Protein AF-V4A6K9-F1 (afdb_monomer)

InterPro domains:
  IPR012340 Nucleic acid-binding, OB-fold [G3DSA:2.40.50.140] (1-80)
  IPR029146 CST complex subunit Ten1, animal and plant type [PF15490] (8-77)
  IPR029146 CST complex subunit Ten1, animal and plant type [PTHR33905] (2-77)

Nearest PDB structures (foldseek):
  4yxw-assembly1_H  TM=5.005E-01  e=4.729E+00  Bos taurus
  8s0a-assembly1_3  TM=2.984E-01  e=9.673E+00  Homo sapiens

Radius of gyration: 15.14 Å; Cα contacts (8 Å, |Δi|>4): 99; chains: 1; bounding box: 28×37×42 Å

Solvent-accessible surface area (backbone atoms only — not comparable to full-atom values): 5088 Å² total; per-residue (Å²): 109,49,75,50,65,43,90,87,78,71,49,72,45,43,31,42,35,83,72,48,63,89,67,95,83,56,89,93,59,44,71,50,74,45,63,48,80,48,63,56,88,95,56,91,66,54,30,33,44,31,66,42,75,41,82,44,72,88,59,59,62,70,60,50,53,51,52,53,50,53,52,55,51,54,62,66,70,51,73,85,126

Sequence (81 aa):
TAVLVDPKSNKSLLINTRLVEPFSAKLGSLFQFIGELDAPTGSLDVSLVARVVRCVDGLDMTLYHQAIHAQRQYLKEEPSL

Secondary structure (DSSP, 8-state):
-EEEE-TTT--EEEEE-TTT-S----TT--EEEEEEEE--TT-S--EEEEEEEEE-TT--HHHHHHHHHHHHHHHHHS---

Mean predicted aligned error: 5.08 Å

Foldseek 3Di:
DDWDADPPPRDIAAEACVQVPPDDDDPPFDKDFDADWDDPPPDPRIHGHGPDMDGPHPDPVVVVVVVVVVVVVVVVPDDDD

Organism: Lottia gigantea (NCBI:txid225164)

Structure (mmCIF, N/CA/C/O backbone):
data_AF-V4A6K9-F1
#
_entry.id   AF-V4A6K9-F1
#
loop_
_atom_site.group_PDB
_atom_site.id
_atom_site.type_symbol
_atom_site.label_atom_id
_atom_site.label_alt_id
_atom_site.label_comp_id
_atom_site.label_asym_id
_atom_site.label_entity_id
_atom_site.label_seq_id
_atom_site.pdbx_PDB_ins_code
_atom_site.Cartn_x
_atom_site.Cartn_y
_atom_site.Cartn_z
_atom_site.occupancy
_atom_site.B_iso_or_equiv
_atom_site.auth_seq_id
_atom_site.auth_comp_id
_atom_site.auth_asym_id
_atom_site.auth_atom_id
_atom_site.pdbx_PDB_model_num
ATOM 1 N N . THR A 1 1 ? 10.121 6.148 -10.278 1.00 89.00 1 THR A N 1
ATOM 2 C CA . THR A 1 1 ? 8.842 6.756 -9.846 1.00 89.00 1 THR A CA 1
ATOM 3 C C . THR A 1 1 ? 7.693 5.891 -10.305 1.00 89.00 1 THR A C 1
ATOM 5 O O . THR A 1 1 ? 7.745 5.394 -11.423 1.00 89.00 1 THR A O 1
ATOM 8 N N . ALA A 1 2 ? 6.667 5.720 -9.475 1.00 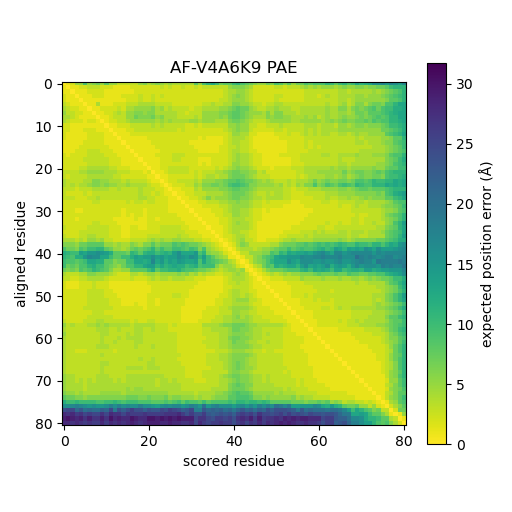93.81 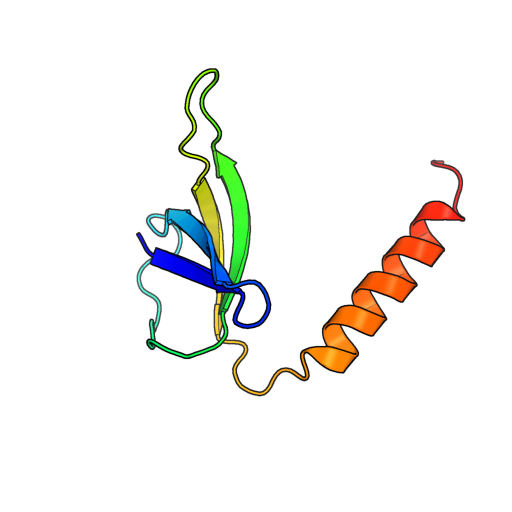2 ALA A N 1
ATOM 9 C CA . ALA A 1 2 ? 5.427 5.021 -9.812 1.00 93.81 2 ALA A CA 1
ATOM 10 C C . ALA A 1 2 ? 4.206 5.878 -9.437 1.00 93.81 2 ALA A C 1
ATOM 12 O O . ALA A 1 2 ? 4.327 6.823 -8.659 1.00 93.81 2 ALA A O 1
ATOM 13 N N . VAL A 1 3 ? 3.034 5.541 -9.977 1.00 95.12 3 VAL A N 1
ATOM 14 C CA . VAL A 1 3 ? 1.754 6.151 -9.593 1.00 95.12 3 VAL A CA 1
ATOM 15 C C . VAL A 1 3 ? 0.847 5.045 -9.080 1.00 95.12 3 VAL A C 1
ATOM 17 O O . VAL A 1 3 ? 0.557 4.095 -9.807 1.00 95.12 3 VAL A O 1
ATOM 20 N N . LEU A 1 4 ? 0.420 5.159 -7.825 1.00 94.50 4 LEU A N 1
ATOM 21 C CA . LEU A 1 4 ? -0.571 4.260 -7.248 1.00 94.50 4 LEU A CA 1
ATOM 22 C C . LEU A 1 4 ? -1.953 4.877 -7.447 1.00 94.50 4 LEU A C 1
ATOM 24 O O . LEU A 1 4 ? -2.149 6.041 -7.107 1.00 94.50 4 LEU A O 1
ATOM 28 N N 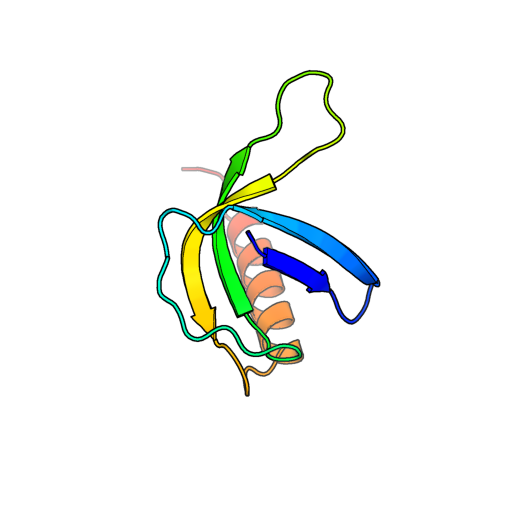. VAL A 1 5 ? -2.896 4.108 -7.988 1.00 94.75 5 VAL A N 1
ATOM 29 C CA . VAL A 1 5 ? -4.284 4.540 -8.191 1.00 94.75 5 VAL A CA 1
ATOM 30 C C . VAL A 1 5 ? -5.187 3.658 -7.344 1.00 94.75 5 VAL A C 1
ATOM 32 O O . VAL A 1 5 ? -5.112 2.434 -7.431 1.00 94.75 5 VAL A O 1
ATOM 35 N N . ASP A 1 6 ? -6.040 4.270 -6.526 1.00 90.94 6 ASP A N 1
ATOM 36 C CA . ASP A 1 6 ? -7.106 3.538 -5.850 1.00 90.94 6 ASP A CA 1
ATOM 37 C C . ASP A 1 6 ? -8.197 3.179 -6.874 1.00 90.94 6 ASP A C 1
ATOM 39 O O . ASP A 1 6 ? -8.844 4.086 -7.410 1.00 90.94 6 ASP A O 1
ATOM 43 N N . PRO A 1 7 ? -8.455 1.882 -7.134 1.00 85.69 7 PRO A N 1
ATOM 44 C CA . PRO A 1 7 ? -9.429 1.460 -8.135 1.00 85.69 7 PRO A CA 1
ATOM 45 C C . PRO A 1 7 ? -10.868 1.873 -7.799 1.00 85.69 7 PRO A C 1
ATOM 47 O O . PRO A 1 7 ? -11.708 1.895 -8.695 1.00 85.69 7 PRO A O 1
ATOM 50 N N . LYS A 1 8 ? -11.184 2.189 -6.533 1.00 86.44 8 LYS A N 1
ATOM 51 C CA . LYS A 1 8 ? -12.541 2.592 -6.131 1.00 86.44 8 LYS A CA 1
ATOM 52 C C . LYS A 1 8 ? -12.789 4.086 -6.305 1.00 86.44 8 LYS A C 1
ATOM 54 O O . LYS A 1 8 ? -13.843 4.469 -6.800 1.00 86.44 8 LYS A O 1
ATOM 59 N N . SER A 1 9 ? -11.855 4.928 -5.863 1.00 90.81 9 SER A N 1
ATOM 60 C CA . SER A 1 9 ? -12.027 6.387 -5.895 1.00 90.81 9 SER A CA 1
ATOM 61 C C . SER A 1 9 ? -11.384 7.071 -7.100 1.00 90.81 9 SER A C 1
ATOM 63 O O . SER A 1 9 ? -11.607 8.265 -7.301 1.00 90.81 9 SER A O 1
ATOM 65 N N . ASN A 1 10 ? -10.576 6.345 -7.879 1.00 90.94 10 ASN A N 1
ATOM 66 C CA . ASN A 1 10 ? -9.746 6.873 -8.963 1.00 90.94 10 ASN A CA 1
ATOM 67 C C . ASN A 1 10 ? -8.790 8.000 -8.518 1.00 90.94 10 ASN A C 1
ATOM 69 O O . ASN A 1 10 ? -8.293 8.773 -9.336 1.00 90.94 10 ASN A O 1
ATOM 73 N N . LYS A 1 11 ? -8.532 8.112 -7.209 1.00 91.81 11 LYS A N 1
ATOM 74 C CA . LYS A 1 11 ? -7.513 9.008 -6.663 1.00 91.81 11 LYS A CA 1
ATOM 75 C C . LYS A 1 11 ? -6.141 8.383 -6.852 1.00 91.81 11 LYS A C 1
ATOM 77 O O . LYS A 1 11 ? -5.980 7.170 -6.712 1.00 91.81 11 LYS A O 1
ATOM 82 N N . SER A 1 12 ? -5.153 9.224 -7.121 1.00 93.62 12 SER A N 1
ATOM 83 C CA . SER A 1 12 ? -3.776 8.803 -7.353 1.00 93.62 12 SER A CA 1
ATOM 84 C C . SER A 1 12 ? -2.813 9.399 -6.334 1.00 93.62 12 SER A C 1
ATOM 86 O O . SER A 1 12 ? -3.021 10.514 -5.858 1.00 93.62 12 SER A O 1
ATOM 88 N N . LEU A 1 13 ? -1.726 8.682 -6.062 1.00 93.38 13 LEU A N 1
ATOM 89 C CA . LEU A 1 13 ? -0.598 9.147 -5.260 1.00 93.38 13 LEU A CA 1
ATOM 90 C C . LEU A 1 13 ? 0.713 8.894 -6.010 1.00 93.38 13 LEU A C 1
ATOM 92 O O . LEU A 1 13 ? 0.938 7.797 -6.532 1.00 93.38 13 LEU A O 1
ATOM 96 N N . LEU A 1 14 ? 1.582 9.905 -6.045 1.00 95.75 14 LEU A N 1
ATOM 97 C CA . LEU A 1 14 ? 2.922 9.780 -6.606 1.00 95.75 14 LEU A CA 1
ATOM 98 C C . LEU A 1 14 ? 3.830 9.028 -5.630 1.00 95.75 14 LEU A C 1
ATOM 100 O O . LEU A 1 14 ? 3.881 9.350 -4.445 1.00 95.75 14 LEU A O 1
ATOM 104 N N . ILE A 1 15 ? 4.578 8.051 -6.135 1.00 96.69 15 ILE A N 1
ATOM 105 C CA . ILE A 1 15 ? 5.494 7.232 -5.343 1.00 96.69 15 ILE A CA 1
ATOM 106 C C . ILE A 1 15 ? 6.922 7.429 -5.855 1.00 96.69 15 ILE A C 1
ATOM 108 O O . ILE A 1 15 ? 7.257 7.079 -6.994 1.00 96.69 15 ILE A O 1
ATOM 112 N N . ASN A 1 16 ? 7.792 7.953 -4.999 1.00 96.56 16 ASN A N 1
ATOM 113 C CA . ASN A 1 16 ? 9.228 7.949 -5.223 1.00 96.56 16 ASN A CA 1
ATOM 114 C C . ASN A 1 16 ? 9.784 6.564 -4.857 1.00 96.56 16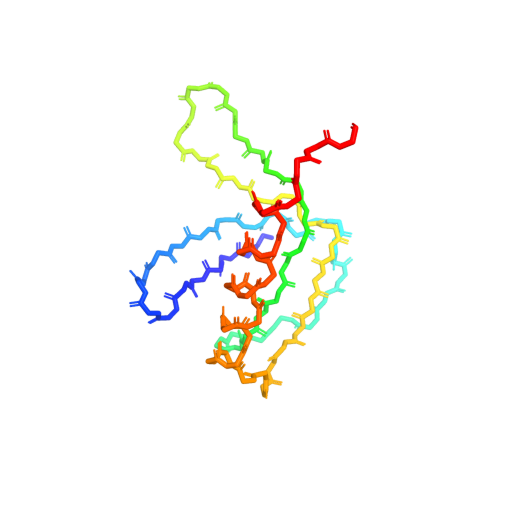 ASN A C 1
ATOM 116 O O . ASN A 1 16 ? 9.812 6.168 -3.694 1.00 96.56 16 ASN A O 1
ATOM 120 N N . THR A 1 17 ? 10.218 5.825 -5.876 1.00 97.44 17 THR A N 1
ATOM 121 C CA . THR A 1 17 ? 10.658 4.425 -5.779 1.00 97.44 17 THR A CA 1
ATOM 122 C C . THR A 1 17 ? 12.173 4.255 -5.688 1.00 97.44 17 THR A C 1
ATOM 124 O O . THR A 1 17 ? 12.647 3.126 -5.621 1.00 97.44 17 THR A O 1
ATOM 127 N N . ARG A 1 18 ? 12.949 5.348 -5.648 1.00 97.19 18 ARG A N 1
ATOM 128 C CA . ARG A 1 18 ? 14.419 5.320 -5.771 1.00 97.19 18 ARG A CA 1
ATOM 129 C C . ARG A 1 18 ? 15.114 4.406 -4.754 1.00 97.19 18 ARG A C 1
ATOM 131 O O . ARG A 1 18 ? 16.189 3.894 -5.035 1.00 97.19 18 ARG A O 1
ATOM 138 N N . LEU A 1 19 ? 14.527 4.229 -3.571 1.00 97.50 19 LEU A N 1
ATOM 139 C CA . LEU A 1 19 ? 15.114 3.444 -2.478 1.00 97.50 19 LEU A CA 1
ATOM 140 C C . LEU A 1 19 ? 14.659 1.978 -2.450 1.00 97.50 19 LEU A C 1
ATOM 142 O O . LEU A 1 19 ? 15.169 1.206 -1.645 1.00 97.50 19 LEU A O 1
ATOM 146 N N . VAL A 1 20 ? 13.698 1.603 -3.296 1.00 97.00 20 VAL A N 1
ATOM 147 C CA . VAL A 1 20 ? 13.119 0.248 -3.356 1.00 97.00 20 VAL A CA 1
ATOM 148 C C . VAL A 1 20 ? 13.308 -0.410 -4.723 1.00 97.00 20 VAL A C 1
ATOM 150 O O . VAL A 1 20 ? 12.766 -1.480 -4.985 1.00 97.00 20 VAL A O 1
ATOM 153 N N . GLU A 1 21 ? 14.055 0.240 -5.612 1.00 95.56 21 GLU A N 1
ATOM 154 C CA . GLU A 1 21 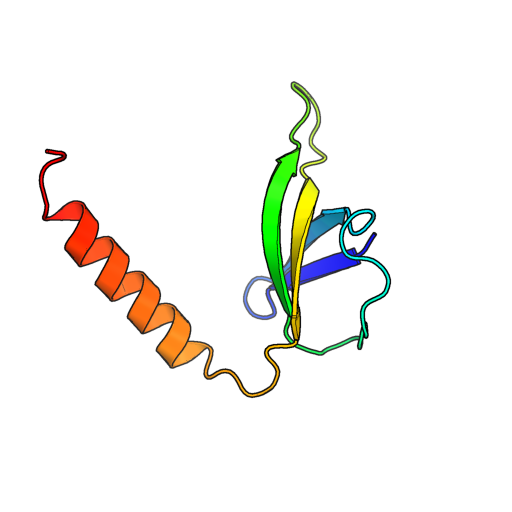? 14.451 -0.313 -6.900 1.00 95.56 21 GLU A CA 1
ATOM 155 C C . GLU A 1 21 ? 15.675 -1.240 -6.754 1.00 95.56 21 GLU A C 1
ATOM 157 O O . GLU A 1 21 ? 16.565 -0.960 -5.949 1.00 95.56 21 GLU A O 1
ATOM 162 N N . PRO A 1 22 ? 15.763 -2.317 -7.558 1.00 95.06 22 PRO A N 1
ATOM 163 C CA . PRO A 1 22 ? 14.749 -2.789 -8.499 1.00 95.06 22 PRO A CA 1
ATOM 164 C C . PRO A 1 22 ? 13.625 -3.565 -7.792 1.00 95.06 22 PRO A C 1
ATOM 166 O O . PRO A 1 22 ? 13.860 -4.302 -6.839 1.00 95.06 22 PRO A O 1
ATOM 169 N N . PHE A 1 23 ? 12.405 -3.474 -8.318 1.00 93.62 23 PHE A N 1
ATOM 170 C CA . PHE A 1 23 ? 11.300 -4.353 -7.930 1.00 93.62 23 PHE A CA 1
ATOM 171 C C . PHE A 1 23 ? 10.499 -4.768 -9.165 1.00 93.62 23 PHE A C 1
ATOM 173 O O . PHE A 1 23 ? 10.507 -4.082 -10.189 1.00 93.62 23 PHE A O 1
ATOM 180 N N . SER A 1 24 ? 9.810 -5.909 -9.087 1.00 92.25 24 SER A N 1
ATOM 181 C CA . SER A 1 24 ? 8.961 -6.384 -10.183 1.00 92.25 24 SER A CA 1
ATOM 182 C C . SER A 1 24 ? 7.678 -5.554 -10.237 1.00 92.25 24 SER A C 1
ATOM 184 O O . SER A 1 24 ? 6.720 -5.813 -9.511 1.00 92.25 24 SER A O 1
ATOM 186 N N . ALA A 1 25 ? 7.687 -4.512 -11.066 1.00 89.06 25 ALA A N 1
ATOM 187 C CA . ALA A 1 25 ? 6.535 -3.655 -11.298 1.00 89.06 25 ALA A CA 1
ATOM 188 C C . ALA A 1 25 ? 5.659 -4.243 -12.413 1.00 89.06 25 ALA A C 1
ATOM 190 O O . ALA A 1 25 ? 6.084 -4.332 -13.565 1.00 89.06 25 ALA A O 1
ATOM 191 N N . LYS A 1 26 ? 4.421 -4.619 -12.079 1.00 93.62 26 LYS A N 1
ATOM 192 C CA . LYS A 1 26 ? 3.417 -5.084 -13.042 1.00 93.62 26 LYS A CA 1
ATOM 193 C C . LYS A 1 26 ? 2.230 -4.127 -13.041 1.00 93.62 26 LYS A C 1
ATOM 195 O O . LYS A 1 26 ? 1.581 -3.937 -12.018 1.00 93.62 26 LYS A O 1
ATOM 200 N N . LEU A 1 27 ? 1.951 -3.507 -14.186 1.00 91.75 27 LEU A N 1
ATOM 201 C CA . LEU A 1 27 ? 0.790 -2.628 -14.329 1.00 91.75 27 LEU A CA 1
ATOM 202 C C . LEU A 1 27 ? -0.505 -3.407 -14.067 1.00 91.75 27 LEU A C 1
ATOM 204 O O . LEU A 1 27 ? -0.658 -4.541 -14.520 1.00 91.75 27 LEU A O 1
ATOM 208 N N . GLY A 1 28 ? -1.425 -2.786 -13.330 1.00 91.38 28 GLY A N 1
ATOM 209 C CA . GLY A 1 28 ? -2.701 -3.389 -12.942 1.00 91.38 28 GLY A CA 1
ATOM 210 C C . GLY A 1 28 ? -2.636 -4.331 -11.734 1.00 91.38 28 GLY A C 1
ATOM 211 O O . GLY A 1 28 ? -3.691 -4.718 -11.241 1.00 91.38 28 GLY A O 1
ATOM 212 N N . SER A 1 29 ? -1.445 -4.673 -11.233 1.00 94.56 29 SER A N 1
ATOM 213 C CA . SER A 1 29 ? -1.305 -5.406 -9.970 1.00 94.56 29 SER A CA 1
ATOM 214 C C . SER A 1 29 ? -1.531 -4.495 -8.761 1.00 94.56 29 SER A C 1
ATOM 216 O O . SER A 1 29 ? -1.292 -3.284 -8.809 1.00 94.56 29 SER A O 1
ATOM 218 N N . LEU A 1 30 ? -1.966 -5.089 -7.653 1.00 94.50 30 LEU A N 1
ATOM 219 C CA . LEU A 1 30 ? -2.107 -4.416 -6.370 1.00 94.50 30 LEU A CA 1
ATOM 220 C C . LEU A 1 30 ? -0.750 -4.348 -5.672 1.00 94.50 30 LEU A C 1
ATOM 222 O O . LEU A 1 30 ? -0.073 -5.359 -5.483 1.00 94.50 30 LEU A O 1
ATOM 226 N N . PHE A 1 31 ? -0.369 -3.147 -5.241 1.00 95.81 31 PHE A N 1
ATOM 227 C CA . PHE A 1 31 ? 0.866 -2.915 -4.500 1.00 95.81 31 PHE A CA 1
ATOM 228 C C . PHE A 1 31 ? 0.596 -2.225 -3.172 1.00 95.81 31 PHE A C 1
ATOM 230 O O . PHE A 1 31 ? -0.253 -1.341 -3.067 1.00 95.81 31 PHE A O 1
ATOM 237 N N . GLN A 1 32 ? 1.390 -2.590 -2.169 1.00 95.31 32 GLN A N 1
ATOM 238 C CA . GLN A 1 32 ? 1.505 -1.849 -0.925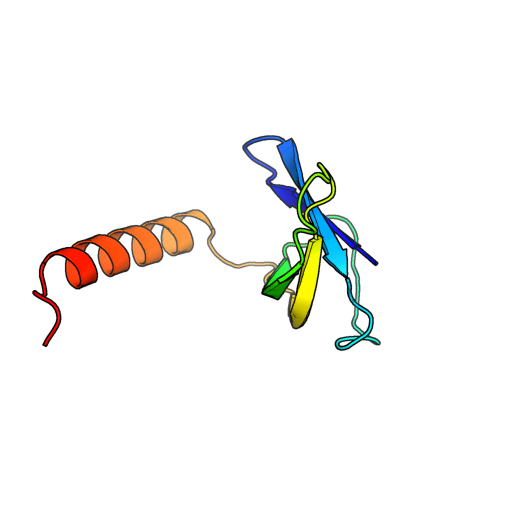 1.00 95.31 32 GLN A CA 1
ATOM 239 C C . GLN A 1 32 ? 2.876 -1.182 -0.859 1.00 95.31 32 GLN A C 1
ATOM 241 O O . GLN A 1 32 ? 3.907 -1.852 -0.951 1.00 95.31 32 GLN A O 1
ATOM 246 N N . PHE A 1 33 ? 2.866 0.130 -0.640 1.00 96.69 33 PHE A N 1
ATOM 247 C CA . PHE A 1 33 ? 4.052 0.919 -0.338 1.00 96.69 33 PHE A CA 1
ATOM 248 C C . PHE A 1 33 ? 3.991 1.412 1.108 1.00 96.69 33 PHE A C 1
ATOM 250 O O . PHE A 1 33 ? 2.925 1.796 1.589 1.00 96.69 33 PHE A O 1
ATOM 257 N N . ILE A 1 34 ? 5.132 1.401 1.796 1.00 97.25 34 ILE A N 1
ATOM 258 C CA . ILE A 1 34 ? 5.305 2.012 3.121 1.00 97.25 34 ILE A CA 1
ATOM 259 C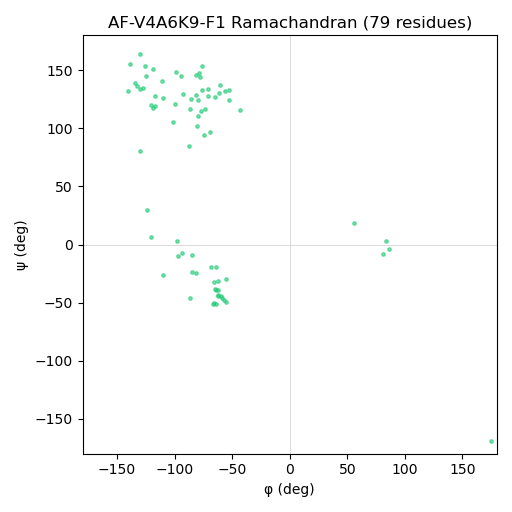 C . ILE A 1 34 ? 6.519 2.931 3.043 1.00 97.25 34 ILE A C 1
ATOM 261 O O . ILE A 1 34 ? 7.549 2.556 2.475 1.00 97.25 34 ILE A O 1
ATOM 265 N N . GLY A 1 35 ? 6.389 4.134 3.590 1.00 96.88 35 GLY A N 1
ATOM 266 C CA . GLY A 1 35 ? 7.419 5.157 3.523 1.00 96.88 35 GLY A CA 1
ATOM 267 C C . GLY A 1 35 ? 6.956 6.480 4.112 1.00 96.88 35 GLY A C 1
ATOM 268 O O . GLY A 1 35 ? 5.907 6.551 4.756 1.00 96.88 35 GLY A O 1
ATOM 269 N N . GLU A 1 36 ? 7.745 7.519 3.882 1.00 96.50 36 GLU A N 1
ATOM 270 C CA . GLU A 1 36 ? 7.484 8.863 4.387 1.00 96.50 36 GLU A CA 1
ATOM 271 C C . GLU A 1 36 ? 6.742 9.717 3.349 1.00 96.50 36 GLU A C 1
ATOM 273 O O . GLU A 1 36 ? 6.982 9.588 2.148 1.00 96.50 36 GLU A O 1
ATOM 278 N N . LEU A 1 37 ? 5.844 10.602 3.797 1.00 94.62 37 LEU A N 1
ATOM 279 C CA . LEU A 1 37 ? 5.257 11.617 2.919 1.00 94.62 37 LEU A CA 1
ATOM 280 C C . LEU A 1 37 ? 6.237 12.779 2.755 1.00 94.62 37 LEU A C 1
ATOM 282 O O . LEU A 1 37 ? 6.644 13.397 3.736 1.00 94.62 37 LEU A O 1
ATOM 286 N N . ASP A 1 38 ? 6.568 13.081 1.508 1.00 93.19 38 ASP A N 1
ATOM 287 C CA . ASP A 1 38 ? 7.265 14.287 1.094 1.00 93.19 38 ASP A CA 1
ATOM 288 C C . ASP A 1 38 ? 6.229 15.258 0.520 1.00 93.19 38 ASP A C 1
ATOM 290 O O . ASP A 1 38 ? 5.667 15.037 -0.557 1.00 93.19 38 ASP A O 1
ATOM 294 N N . ALA A 1 39 ? 5.914 16.289 1.305 1.00 88.19 39 ALA A N 1
ATOM 295 C CA . ALA A 1 39 ? 4.927 17.316 0.990 1.00 88.19 39 ALA A CA 1
ATOM 296 C C . ALA A 1 39 ? 5.556 18.703 1.204 1.00 88.19 39 ALA A C 1
ATOM 298 O O . ALA A 1 39 ? 5.360 19.313 2.262 1.00 88.19 39 ALA A O 1
ATOM 299 N N . PRO A 1 40 ? 6.349 19.201 0.238 1.00 84.00 40 PRO A N 1
ATOM 300 C CA . PRO A 1 40 ? 7.006 20.495 0.356 1.00 84.00 40 PRO A CA 1
ATOM 301 C C . PRO A 1 40 ? 5.989 21.613 0.605 1.00 84.00 40 PRO A C 1
ATOM 303 O O . PRO A 1 40 ? 4.979 21.721 -0.099 1.00 84.00 40 PRO A O 1
ATOM 306 N N . THR A 1 41 ? 6.258 22.462 1.599 1.00 81.50 41 THR A N 1
ATOM 307 C CA . THR A 1 41 ? 5.375 23.572 1.980 1.00 81.50 41 THR A CA 1
ATOM 308 C C . THR A 1 41 ? 5.040 24.449 0.773 1.00 81.50 41 THR A C 1
ATOM 310 O O . THR A 1 41 ? 5.935 24.973 0.115 1.00 81.50 41 THR A O 1
ATOM 313 N N . GLY A 1 42 ? 3.746 24.634 0.497 1.00 78.12 42 GLY A N 1
ATOM 314 C CA . GLY A 1 42 ? 3.265 25.461 -0.616 1.00 78.12 42 GLY A CA 1
ATOM 315 C C . GLY A 1 42 ? 3.210 24.758 -1.977 1.00 78.12 42 GLY A C 1
ATOM 316 O O . GLY A 1 42 ? 2.832 25.395 -2.957 1.00 78.12 42 GLY A O 1
ATOM 317 N N . SER A 1 43 ? 3.540 23.465 -2.050 1.00 79.25 43 SER A N 1
ATOM 318 C CA . SER A 1 43 ? 3.346 22.644 -3.249 1.00 79.25 43 SER A CA 1
ATOM 319 C C . SER A 1 43 ? 2.072 21.797 -3.151 1.00 79.25 43 SER A C 1
ATOM 321 O O . SER A 1 43 ? 1.660 21.385 -2.067 1.00 79.25 43 SER A O 1
ATOM 323 N N . LEU A 1 44 ? 1.442 21.538 -4.299 1.00 76.50 44 LEU A N 1
ATOM 324 C CA . LEU A 1 44 ? 0.355 20.555 -4.426 1.00 76.50 44 LEU A CA 1
ATOM 325 C C . LEU A 1 44 ? 0.893 19.130 -4.648 1.00 76.50 44 LEU A C 1
ATOM 327 O O . LEU A 1 44 ? 0.132 18.164 -4.590 1.00 76.50 44 LEU A O 1
ATOM 331 N N . ASP A 1 45 ? 2.199 19.005 -4.882 1.00 81.12 45 ASP A N 1
ATOM 332 C CA . ASP A 1 45 ? 2.859 17.762 -5.253 1.00 81.12 45 ASP A CA 1
ATOM 333 C C . ASP A 1 45 ? 3.263 16.985 -3.999 1.00 81.12 45 ASP A C 1
ATOM 335 O O . ASP A 1 45 ? 4.383 17.073 -3.502 1.00 81.12 45 ASP A O 1
ATOM 339 N N . VAL A 1 46 ? 2.315 16.209 -3.477 1.00 89.88 46 VAL A N 1
ATOM 340 C CA . VAL A 1 46 ? 2.570 15.254 -2.396 1.00 89.88 46 VAL A CA 1
ATOM 341 C C . VAL A 1 46 ? 3.048 13.936 -2.998 1.00 89.88 46 VAL A C 1
ATOM 343 O O . VAL A 1 46 ? 2.356 13.330 -3.823 1.00 89.88 46 VAL A O 1
ATOM 346 N N . SER A 1 47 ? 4.209 13.455 -2.556 1.00 94.88 47 SER A N 1
ATOM 347 C CA . SER A 1 47 ? 4.726 12.139 -2.936 1.00 94.88 47 SER A CA 1
ATOM 348 C C . SER A 1 47 ? 5.057 11.284 -1.718 1.00 94.88 47 SER A C 1
ATOM 350 O O . SER A 1 47 ? 5.341 11.795 -0.640 1.00 94.88 47 SER A O 1
ATOM 352 N N . LEU A 1 48 ? 5.011 9.962 -1.872 1.00 96.50 48 LEU A N 1
ATOM 353 C CA . LEU A 1 48 ? 5.494 9.027 -0.859 1.00 96.50 48 LEU A CA 1
ATOM 354 C C . LEU A 1 48 ? 6.892 8.538 -1.239 1.00 96.50 48 LEU A C 1
ATOM 356 O O . LEU A 1 48 ? 7.071 7.926 -2.294 1.00 96.50 48 LEU A O 1
ATOM 360 N N . VAL A 1 49 ? 7.876 8.770 -0.374 1.00 97.44 49 VAL A N 1
ATOM 361 C CA . VAL A 1 49 ? 9.228 8.215 -0.491 1.00 97.44 49 VAL A CA 1
ATOM 362 C C . VAL A 1 49 ? 9.206 6.789 0.036 1.00 97.44 49 VAL A C 1
ATOM 364 O O . VAL A 1 49 ? 9.176 6.555 1.240 1.00 97.44 49 VAL A O 1
ATOM 367 N N . ALA A 1 50 ? 9.178 5.817 -0.873 1.00 97.94 50 ALA A N 1
ATOM 368 C CA . ALA A 1 50 ? 9.018 4.417 -0.512 1.00 97.94 50 ALA A CA 1
ATOM 369 C C . ALA A 1 50 ? 10.274 3.860 0.170 1.00 97.94 50 ALA A C 1
ATOM 371 O O . ALA A 1 50 ? 11.388 4.021 -0.323 1.00 97.94 50 ALA A O 1
ATOM 372 N N . ARG A 1 51 ? 10.068 3.138 1.274 1.00 97.94 51 ARG A N 1
ATOM 373 C CA . ARG A 1 51 ? 11.076 2.318 1.970 1.00 97.94 51 ARG A CA 1
ATOM 374 C C . ARG A 1 51 ? 10.802 0.827 1.824 1.00 97.94 51 ARG A C 1
ATOM 376 O O . ARG A 1 51 ? 11.718 0.018 1.897 1.00 97.94 51 ARG A O 1
ATOM 383 N N . VAL A 1 52 ? 9.535 0.474 1.614 1.00 97.69 52 VAL A N 1
ATO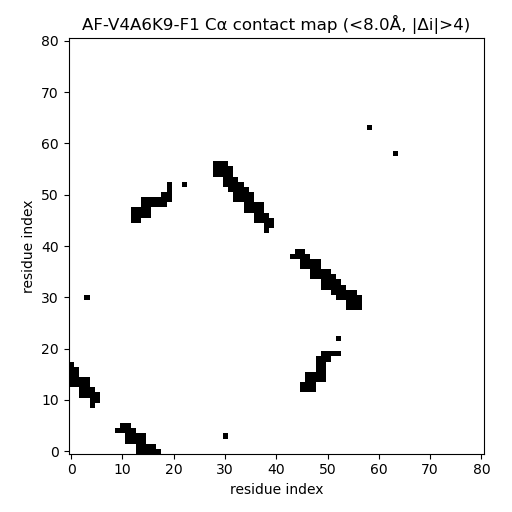M 384 C CA . VAL A 1 52 ? 9.069 -0.895 1.394 1.00 97.69 52 VAL A CA 1
ATOM 385 C C . VAL A 1 52 ? 8.097 -0.902 0.221 1.00 97.69 52 VAL A C 1
ATOM 387 O O . VAL A 1 52 ? 7.236 -0.027 0.119 1.00 97.69 52 VAL A O 1
ATOM 390 N N . VAL A 1 53 ? 8.206 -1.922 -0.629 1.00 97.50 53 VAL A N 1
ATOM 391 C CA . VAL A 1 53 ? 7.252 -2.233 -1.698 1.00 97.50 53 VAL A CA 1
ATOM 392 C C . VAL A 1 53 ? 6.923 -3.719 -1.674 1.00 97.50 53 VAL A C 1
ATOM 394 O O . VAL A 1 53 ? 7.811 -4.556 -1.509 1.00 97.50 53 VAL A O 1
ATOM 397 N N . ARG A 1 54 ? 5.643 -4.059 -1.830 1.00 96.31 54 ARG A N 1
ATOM 398 C CA . ARG A 1 54 ? 5.177 -5.446 -1.949 1.00 96.31 54 ARG A CA 1
ATOM 399 C C . ARG A 1 54 ? 4.072 -5.547 -2.987 1.00 96.31 54 ARG A C 1
ATOM 401 O O . ARG A 1 54 ? 3.121 -4.769 -2.932 1.00 96.31 54 ARG A O 1
ATOM 408 N N . CYS A 1 55 ? 4.185 -6.518 -3.892 1.00 95.50 55 CYS A N 1
ATOM 409 C CA . CYS A 1 55 ? 3.039 -6.976 -4.672 1.00 95.50 55 CYS A CA 1
ATOM 410 C C . CYS A 1 55 ? 2.103 -7.738 -3.728 1.00 95.50 55 CYS A C 1
ATOM 412 O O . CYS A 1 55 ? 2.551 -8.617 -2.991 1.00 95.50 55 CYS A O 1
ATOM 414 N N . VAL A 1 56 ? 0.830 -7.362 -3.718 1.00 95.69 56 VAL A N 1
ATOM 415 C CA . VAL A 1 56 ? -0.217 -7.938 -2.864 1.00 95.69 56 VAL A CA 1
ATOM 416 C C . VAL A 1 56 ? -1.388 -8.449 -3.705 1.00 95.69 56 VAL A C 1
ATOM 418 O O . VAL A 1 56 ? -2.532 -8.466 -3.254 1.00 95.69 56 VAL A O 1
ATOM 421 N N . ASP A 1 57 ? -1.109 -8.870 -4.941 1.00 94.88 57 ASP A N 1
ATOM 422 C CA . ASP A 1 57 ? -2.080 -9.587 -5.767 1.00 94.88 57 ASP A CA 1
ATOM 423 C C . ASP A 1 57 ? -2.648 -10.790 -4.995 1.00 94.88 57 ASP A C 1
ATOM 425 O O . ASP A 1 57 ? -1.914 -11.559 -4.375 1.00 94.88 57 ASP A O 1
ATOM 429 N N . GLY A 1 58 ? -3.974 -10.937 -5.022 1.00 94.69 58 GLY A N 1
ATOM 430 C CA . GLY A 1 58 ? -4.691 -11.968 -4.267 1.00 94.69 58 GLY A CA 1
ATOM 431 C C . GLY 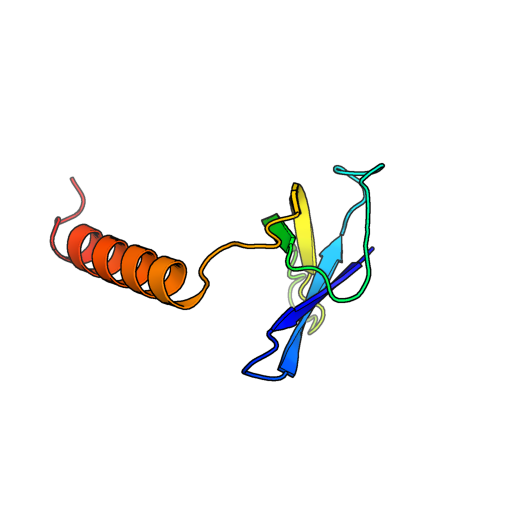A 1 58 ? -5.054 -11.583 -2.828 1.00 94.69 58 GLY A C 1
ATOM 432 O O . GLY A 1 58 ? -5.759 -12.346 -2.171 1.00 94.69 58 GLY A O 1
ATOM 433 N N . LEU A 1 59 ? -4.641 -10.408 -2.337 1.00 94.69 59 LEU A N 1
ATOM 434 C CA . LEU A 1 59 ? -5.118 -9.891 -1.055 1.00 94.69 59 LEU A CA 1
ATOM 435 C C . LEU A 1 59 ? -6.625 -9.609 -1.123 1.00 94.69 59 LEU A C 1
ATOM 437 O O . LEU A 1 59 ? -7.090 -8.850 -1.976 1.00 94.69 59 LEU A O 1
ATOM 441 N N . ASP A 1 60 ? -7.381 -10.167 -0.177 1.00 95.00 60 ASP A N 1
ATOM 442 C CA . ASP A 1 60 ? -8.779 -9.790 0.017 1.00 95.00 60 ASP A CA 1
ATOM 443 C C . ASP A 1 60 ? -8.843 -8.358 0.561 1.00 95.00 60 ASP A C 1
ATOM 445 O O . ASP A 1 60 ? -8.704 -8.097 1.760 1.00 95.00 60 ASP A O 1
ATOM 449 N N . MET A 1 61 ? -9.050 -7.408 -0.351 1.00 91.12 61 MET A N 1
ATOM 450 C CA . MET A 1 61 ? -9.143 -6.000 0.003 1.00 91.12 61 MET A CA 1
ATOM 451 C C . MET A 1 61 ? -10.325 -5.727 0.934 1.00 91.12 61 MET A C 1
ATOM 453 O O . MET A 1 61 ? -10.230 -4.828 1.761 1.00 91.12 61 MET A O 1
ATOM 457 N N . THR A 1 62 ? -11.434 -6.461 0.844 1.00 93.62 62 THR A N 1
ATOM 458 C CA . THR A 1 62 ? -12.591 -6.236 1.723 1.00 93.62 62 THR A CA 1
ATOM 459 C C . THR A 1 62 ? -12.230 -6.571 3.164 1.00 93.62 62 THR A C 1
ATOM 461 O O . THR A 1 62 ? -12.403 -5.724 4.045 1.00 93.62 62 THR A O 1
ATOM 464 N N . LEU A 1 63 ? -11.649 -7.751 3.393 1.00 96.81 63 LEU A N 1
ATOM 465 C CA . LEU A 1 63 ? -11.205 -8.170 4.721 1.00 96.81 63 LEU A CA 1
ATOM 466 C C . LEU A 1 63 ? -10.072 -7.278 5.249 1.00 96.81 63 LEU A C 1
ATOM 468 O O . LEU A 1 63 ? -10.072 -6.909 6.422 1.00 96.81 63 LEU A O 1
ATOM 472 N N . TYR A 1 64 ? -9.149 -6.854 4.380 1.00 94.62 64 TYR A N 1
ATOM 473 C CA . TYR A 1 64 ? -8.089 -5.912 4.744 1.00 94.62 64 TYR A CA 1
ATOM 474 C C . TYR A 1 64 ? -8.655 -4.596 5.300 1.00 94.62 64 TYR A C 1
ATOM 476 O O . TYR A 1 64 ? -8.249 -4.148 6.372 1.00 94.62 64 TYR A O 1
ATOM 484 N N . HIS A 1 65 ? -9.643 -3.994 4.627 1.00 93.06 65 HIS A N 1
ATOM 485 C CA . HIS A 1 65 ? -10.281 -2.768 5.118 1.00 93.06 65 HIS A CA 1
ATOM 486 C C . HIS A 1 65 ? -11.021 -2.984 6.446 1.00 93.06 65 HIS A C 1
ATOM 488 O O . HIS A 1 65 ? -10.949 -2.120 7.321 1.00 93.06 65 HIS A O 1
ATOM 494 N N . GLN A 1 66 ? -11.701 -4.123 6.618 1.00 96.88 66 GLN A N 1
ATOM 495 C CA . GLN A 1 66 ? -12.380 -4.470 7.872 1.00 96.88 66 GLN A CA 1
ATOM 496 C C . GLN A 1 66 ? -11.388 -4.606 9.033 1.00 96.88 66 GLN A C 1
ATOM 498 O O . GLN A 1 66 ? -11.625 -4.048 10.103 1.00 96.88 66 GLN A O 1
ATOM 503 N N . ALA A 1 67 ? -10.250 -5.268 8.811 1.00 97.44 67 ALA A N 1
ATOM 504 C CA . ALA A 1 67 ? -9.202 -5.417 9.817 1.00 97.44 67 ALA A CA 1
ATOM 505 C C . ALA A 1 67 ? -8.610 -4.060 10.233 1.00 97.44 67 ALA A C 1
ATOM 507 O O . ALA A 1 67 ? -8.487 -3.781 11.425 1.00 97.44 67 ALA A O 1
ATOM 508 N N . ILE A 1 68 ? -8.318 -3.176 9.269 1.00 95.69 68 ILE A N 1
ATOM 509 C CA . ILE A 1 68 ? -7.850 -1.809 9.555 1.00 95.69 68 ILE A CA 1
ATOM 510 C C . ILE A 1 68 ? -8.906 -1.006 10.324 1.00 95.69 68 ILE A C 1
ATOM 512 O O . ILE A 1 68 ? -8.564 -0.238 11.224 1.00 95.69 68 ILE A O 1
ATOM 516 N N . HIS A 1 69 ? -10.188 -1.166 9.993 1.00 96.25 69 HIS A N 1
ATOM 517 C CA . HIS A 1 69 ? -11.271 -0.501 10.712 1.00 96.25 69 HIS A CA 1
ATOM 518 C C . HIS A 1 69 ? -11.351 -0.965 12.171 1.00 96.25 69 HIS A C 1
ATOM 520 O O . HIS A 1 69 ? -11.321 -0.125 13.068 1.00 96.25 69 HIS A O 1
ATOM 526 N N . ALA A 1 70 ? -11.378 -2.280 12.407 1.00 96.81 70 ALA A N 1
ATOM 527 C CA . ALA A 1 70 ? -11.411 -2.858 13.749 1.00 96.81 70 ALA A CA 1
ATOM 528 C C . ALA A 1 70 ? -10.188 -2.438 14.581 1.00 96.81 70 ALA A C 1
ATOM 530 O O . ALA A 1 70 ? -10.339 -2.002 15.720 1.00 96.81 70 ALA A O 1
ATOM 531 N N . GLN A 1 71 ? -8.986 -2.466 13.991 1.00 96.56 71 GLN A N 1
ATOM 532 C CA . GLN A 1 71 ? -7.762 -2.002 14.652 1.00 96.56 71 GLN A CA 1
ATOM 533 C C . GLN A 1 71 ? -7.862 -0.529 15.067 1.00 96.56 71 GLN A C 1
ATOM 535 O O . GLN A 1 71 ? -7.515 -0.175 16.189 1.00 96.56 71 GLN A O 1
ATOM 540 N N . ARG A 1 72 ? -8.348 0.348 14.180 1.00 95.56 72 ARG A N 1
ATOM 541 C CA . ARG A 1 72 ? -8.516 1.778 14.487 1.00 95.56 72 ARG A CA 1
ATOM 542 C C . ARG A 1 72 ? -9.567 2.033 15.562 1.00 95.56 72 ARG A C 1
ATOM 544 O O . ARG A 1 72 ? -9.434 3.022 16.269 1.00 95.56 72 ARG A O 1
ATOM 551 N N . GLN A 1 73 ? -10.614 1.215 15.647 1.00 95.31 73 GLN A N 1
ATOM 552 C CA . GLN A 1 73 ? -11.597 1.311 16.730 1.00 95.31 73 GLN A CA 1
ATOM 553 C C . GLN A 1 73 ? -10.951 0.942 18.062 1.00 95.31 73 GLN A C 1
ATOM 555 O O . GLN A 1 73 ? -10.957 1.763 18.969 1.00 95.31 73 GLN A O 1
ATOM 560 N N . TYR A 1 74 ? -10.272 -0.206 18.114 1.00 94.88 74 TYR A N 1
ATOM 561 C CA . TYR A 1 74 ? -9.555 -0.652 19.307 1.00 94.88 74 TYR A CA 1
ATOM 562 C C . TYR A 1 74 ? -8.540 0.394 19.806 1.00 94.88 74 TYR A C 1
ATOM 564 O O . TYR A 1 74 ? -8.569 0.795 20.963 1.00 94.88 74 TYR A O 1
ATOM 572 N N . LEU A 1 75 ? -7.692 0.923 18.915 1.00 93.88 75 LEU A N 1
ATOM 573 C CA . LEU A 1 75 ? -6.669 1.916 19.281 1.00 93.88 75 LEU A CA 1
ATOM 574 C C . LEU A 1 75 ? -7.233 3.284 19.693 1.00 93.88 75 LEU A C 1
ATOM 576 O O . LEU A 1 75 ? -6.516 4.077 20.291 1.00 93.88 75 LEU A O 1
ATOM 580 N N . LYS A 1 76 ? -8.483 3.604 19.338 1.00 89.75 76 LYS A N 1
ATOM 581 C CA . LYS A 1 76 ? -9.160 4.818 19.826 1.00 89.75 76 LYS A CA 1
ATOM 582 C C . LYS A 1 76 ? -9.748 4.629 21.220 1.00 89.75 76 LYS A C 1
ATOM 584 O O . LYS A 1 76 ? -10.002 5.620 21.897 1.00 89.75 76 LYS A O 1
ATOM 589 N N . GLU A 1 77 ? -10.031 3.388 21.595 1.00 78.94 77 GLU A N 1
ATOM 590 C CA . GLU A 1 77 ? -10.628 3.029 22.878 1.00 78.94 77 GLU A CA 1
ATOM 591 C C . GLU A 1 77 ? -9.572 2.896 23.984 1.00 78.94 77 GLU A C 1
ATOM 593 O O . GLU A 1 77 ? -9.902 3.101 25.150 1.00 78.94 77 GLU A O 1
ATOM 598 N N . GLU A 1 78 ? -8.303 2.639 23.642 1.00 63.44 78 GLU A N 1
ATOM 599 C CA . GLU A 1 78 ? -7.184 2.771 24.580 1.00 63.44 78 GLU A CA 1
ATOM 600 C C . GLU A 1 78 ? -6.811 4.257 24.761 1.00 63.44 78 GLU A C 1
ATOM 602 O O . GLU A 1 78 ? -6.336 4.893 23.813 1.00 63.44 78 GLU A O 1
ATOM 607 N N . PRO A 1 79 ? -6.987 4.848 25.962 1.00 57.03 79 PRO A N 1
ATOM 608 C CA . PRO A 1 79 ? -6.384 6.136 26.264 1.00 57.03 79 PRO A CA 1
ATOM 609 C C . PRO A 1 79 ? -4.871 5.959 26.155 1.00 57.03 79 PRO A C 1
ATOM 611 O O . PRO A 1 79 ? -4.319 5.017 26.720 1.00 57.03 79 PRO A O 1
ATOM 614 N N . SER A 1 80 ? -4.214 6.855 25.424 1.00 62.97 80 SER A N 1
ATOM 615 C CA . SER A 1 80 ? -2.755 6.955 25.372 1.00 62.97 80 SER A CA 1
ATOM 616 C C . SER A 1 80 ? -2.157 6.808 26.778 1.00 62.97 80 SER A C 1
ATOM 618 O O . SER A 1 80 ? -2.451 7.645 27.635 1.00 62.97 80 SER A O 1
ATOM 620 N N . LEU A 1 81 ? -1.383 5.735 26.990 1.00 53.75 81 LEU A N 1
ATOM 621 C CA . LEU A 1 81 ? -0.567 5.491 28.188 1.00 53.75 81 LEU A CA 1
ATOM 622 C C . LEU A 1 81 ? 0.373 6.666 28.484 1.00 53.75 81 LEU A C 1
ATOM 624 O O . LEU A 1 81 ? 0.913 7.245 27.511 1.00 53.75 81 LEU A O 1
#

pLDDT: mean 91.43, std 8.84, range [53.75, 97.94]